Protein AF-B9W904-F1 (afdb_monomer)

InterPro domains:
  IPR001748 Pre-mRNA-splicing factor BUD31 [PF01125] (1-148)
  IPR001748 Pre-mRNA-splicing factor BUD31 [PR00322] (14-34)
  IPR001748 Pre-mRNA-splicing factor BUD31 [PR00322] (72-97)
  IPR001748 Pre-mRNA-splicing factor BUD31 [PR00322] (98-123)
  IPR001748 Pre-mRNA-splicing factor BUD31 [PR00322] (138-147)
  IPR001748 Pre-mRNA-splicing factor BUD31 [PTHR19411] (1-150)

Nearest PDB structures (foldseek):
  7b9v-assembly1_L  TM=8.826E-01  e=1.143E-12  Saccharomyces cerevisiae
  6j6n-assembly1_T  TM=9.130E-01  e=2.603E-11  Saccharomyces cerevisiae S288C
  8i0u-assembly1_N  TM=8.794E-01  e=3.208E-10  Homo sapiens
  3jb9-assembly1_e  TM=8.668E-01  e=6.267E-10  Schizosaccharomyces pombe 972h-
  8xi2-assembly1_N  TM=9.028E-01  e=1.596E-08  Chlamydomonas reinhardtii

Organism: Candida dubliniensis (strain CD36 / ATCC MYA-646 / CBS 7987 / NCPF 3949 / NRRL Y-17841) (NCBI:txid573826)

Structure (mmCIF, N/CA/C/O backbone):
data_AF-B9W904-F1
#
_entry.id   AF-B9W904-F1
#
loop_
_atom_site.group_PDB
_atom_site.id
_atom_site.type_symbol
_atom_site.label_atom_id
_atom_site.label_alt_id
_atom_site.label_comp_id
_atom_site.label_asym_id
_atom_site.label_entity_id
_atom_site.label_seq_id
_atom_site.pdbx_PDB_ins_code
_atom_site.Cartn_x
_atom_site.Cartn_y
_atom_site.Cartn_z
_atom_site.occupancy
_atom_site.B_iso_or_equiv
_atom_site.auth_seq_id
_atom_site.auth_comp_id
_atom_site.auth_asym_id
_atom_site.auth_atom_id
_atom_site.pdbx_PDB_model_num
ATOM 1 N N . MET A 1 1 ? -34.959 2.548 9.501 1.00 52.41 1 MET A N 1
ATOM 2 C CA . MET A 1 1 ? -33.569 2.254 9.923 1.00 52.41 1 MET A CA 1
ATOM 3 C C . MET A 1 1 ? -32.876 3.563 10.279 1.00 52.41 1 MET A C 1
ATOM 5 O O . MET A 1 1 ? -32.934 4.477 9.459 1.00 52.41 1 MET A O 1
ATOM 9 N N . PRO A 1 2 ? -32.257 3.702 11.462 1.00 54.09 2 PRO A N 1
ATOM 10 C CA . PRO A 1 2 ? -31.486 4.898 11.790 1.00 54.09 2 PRO A CA 1
ATOM 11 C C . PRO A 1 2 ? -30.320 5.030 10.805 1.00 54.09 2 PRO A C 1
ATOM 13 O O . PRO A 1 2 ? -29.618 4.052 10.541 1.00 54.09 2 PRO A O 1
ATOM 16 N N . LYS A 1 3 ? -30.110 6.222 10.236 1.00 55.53 3 LYS A N 1
ATOM 17 C CA . LYS A 1 3 ? -28.943 6.489 9.386 1.00 55.53 3 LYS A CA 1
ATOM 18 C C . LYS A 1 3 ? -27.692 6.356 10.255 1.00 55.53 3 LYS A C 1
ATOM 20 O O . LYS A 1 3 ? -27.443 7.215 11.099 1.00 55.53 3 LYS A O 1
ATOM 25 N N . ILE A 1 4 ? -26.925 5.283 10.058 1.00 62.84 4 ILE A N 1
ATOM 26 C CA . ILE A 1 4 ? -25.613 5.096 10.689 1.00 62.84 4 ILE A CA 1
ATOM 27 C C . ILE A 1 4 ? -24.793 6.362 10.408 1.00 62.84 4 ILE A C 1
ATOM 29 O O . ILE A 1 4 ? -24.611 6.738 9.245 1.00 62.84 4 ILE A O 1
ATOM 33 N N . LYS A 1 5 ? -24.360 7.063 11.464 1.00 66.88 5 LYS A N 1
ATOM 34 C CA . LYS A 1 5 ? -23.559 8.285 11.332 1.00 66.88 5 LYS A CA 1
ATOM 35 C C . LYS A 1 5 ? -22.247 7.909 10.645 1.00 66.88 5 LYS A C 1
ATOM 37 O O . LYS A 1 5 ? -21.440 7.182 11.209 1.00 66.88 5 LYS A O 1
ATOM 42 N N . LYS A 1 6 ? -22.053 8.370 9.407 1.00 73.56 6 LYS A N 1
ATOM 43 C CA . LYS A 1 6 ? -20.795 8.151 8.687 1.00 73.56 6 LYS A CA 1
ATOM 44 C C . LYS A 1 6 ? -19.672 8.928 9.388 1.00 73.56 6 LYS A C 1
ATOM 46 O O . LYS A 1 6 ? -19.916 10.073 9.788 1.00 73.56 6 LYS A O 1
ATOM 51 N N . PRO A 1 7 ? -18.463 8.355 9.514 1.00 79.06 7 PRO A N 1
ATOM 52 C CA . PRO A 1 7 ? -17.325 9.077 10.062 1.00 79.06 7 PRO A CA 1
ATOM 53 C C . PRO A 1 7 ? -17.043 10.330 9.222 1.00 79.06 7 PRO A C 1
ATOM 55 O O . PRO A 1 7 ? -17.175 10.321 7.997 1.00 79.06 7 PRO A O 1
ATOM 58 N N . LYS A 1 8 ? -16.683 11.431 9.887 1.00 85.62 8 LYS A N 1
ATOM 59 C CA . LYS A 1 8 ? -16.257 12.677 9.235 1.00 85.62 8 LYS A CA 1
ATOM 60 C C . LYS A 1 8 ? -14.736 12.755 9.271 1.00 85.62 8 LYS A C 1
ATOM 62 O O . LYS A 1 8 ? -14.150 12.519 10.322 1.00 85.62 8 LYS A O 1
ATOM 67 N N . LYS A 1 9 ? -14.115 13.175 8.165 1.00 85.88 9 LYS A N 1
ATOM 68 C CA . LYS A 1 9 ? -12.652 13.298 8.036 1.00 85.88 9 LYS A CA 1
ATOM 69 C C . LYS A 1 9 ? -12.003 14.128 9.153 1.00 85.88 9 LYS A C 1
ATOM 71 O O . LYS A 1 9 ? -10.997 13.707 9.705 1.00 85.88 9 LYS A O 1
ATOM 76 N N . ASN A 1 10 ? -12.614 15.266 9.491 1.00 86.81 10 ASN A N 1
ATOM 77 C CA . ASN A 1 10 ? -12.150 16.186 10.541 1.00 86.81 10 ASN A CA 1
ATOM 78 C C . ASN A 1 10 ? -12.811 15.912 11.906 1.00 86.81 10 ASN A C 1
ATOM 80 O O . ASN A 1 10 ? -12.757 16.751 12.799 1.00 86.81 10 ASN A O 1
ATOM 84 N N . GLY A 1 11 ? -13.528 14.793 12.042 1.00 85.94 11 GLY A N 1
ATOM 85 C CA . GLY A 1 11 ? -14.097 14.374 13.319 1.00 85.94 11 GLY A CA 1
ATOM 86 C C . GLY A 1 11 ? -13.018 13.839 14.264 1.00 85.94 11 GLY A C 1
ATOM 87 O O . GLY A 1 11 ? -11.915 13.528 13.807 1.00 85.94 11 GLY A O 1
ATOM 88 N N . PRO A 1 12 ? -13.333 13.704 15.563 1.00 88.06 12 PRO A N 1
ATOM 89 C CA . PRO A 1 12 ? -12.416 13.094 16.515 1.00 88.06 12 PRO A CA 1
ATOM 90 C C . PRO A 1 12 ? -12.056 11.664 16.078 1.00 88.06 12 PRO A C 1
ATOM 92 O O . PRO A 1 12 ? -12.892 10.986 15.464 1.00 88.06 12 PRO A O 1
ATOM 95 N N . PRO A 1 13 ? -10.831 11.200 16.376 1.00 89.31 13 PRO A N 1
ATOM 96 C CA . PRO A 1 13 ? -10.431 9.839 16.062 1.00 89.31 13 PRO A CA 1
ATOM 97 C C . PRO A 1 13 ? -11.319 8.837 16.824 1.00 89.31 13 PRO A C 1
ATOM 99 O O . PRO A 1 13 ? -11.529 9.012 18.028 1.00 89.31 13 PRO A O 1
ATOM 102 N N . PRO A 1 14 ? -11.836 7.789 16.156 1.00 92.38 14 PRO A N 1
ATOM 103 C CA . PRO A 1 14 ? -12.601 6.735 16.819 1.00 92.38 14 PRO A CA 1
ATOM 104 C C . PRO A 1 14 ? -11.775 5.932 17.835 1.00 92.38 14 PRO A C 1
ATOM 106 O O . PRO A 1 14 ? -10.540 5.974 17.852 1.00 92.38 14 PRO A O 1
ATOM 109 N N . GLU A 1 15 ? -12.470 5.145 18.658 1.00 91.38 15 GLU A N 1
ATOM 110 C CA . GLU A 1 15 ? -11.849 4.283 19.666 1.00 91.38 15 GLU A CA 1
ATOM 111 C C . GLU A 1 15 ? -10.793 3.342 19.056 1.00 91.38 15 GLU A C 1
ATOM 113 O O . GLU A 1 15 ? -10.974 2.761 17.983 1.00 91.38 15 GLU A O 1
ATOM 118 N N . GLY A 1 16 ? -9.667 3.185 19.757 1.00 91.12 16 GLY A N 1
ATOM 119 C CA . GLY A 1 16 ? -8.558 2.327 19.337 1.00 91.12 16 GLY A CA 1
ATOM 120 C C . GLY A 1 16 ? -7.506 3.011 18.458 1.00 91.12 16 GLY A C 1
ATOM 121 O O . GLY A 1 16 ? -6.479 2.389 18.177 1.00 91.12 16 GLY A O 1
ATOM 122 N N . TYR A 1 17 ? -7.695 4.283 18.075 1.00 94.00 17 TYR A N 1
ATOM 123 C CA . TYR A 1 17 ? -6.706 5.033 17.287 1.00 94.00 17 TYR A CA 1
ATOM 124 C C . TYR A 1 17 ? -5.336 5.125 17.977 1.00 94.00 17 TYR A C 1
ATOM 126 O O . TYR A 1 17 ? -4.310 4.968 17.317 1.00 94.00 17 TYR A O 1
ATOM 134 N N . SER A 1 18 ? -5.305 5.251 19.306 1.00 93.69 18 SER A N 1
ATOM 135 C CA . SER A 1 18 ? -4.069 5.318 20.103 1.00 93.69 18 SER A CA 1
ATOM 136 C C . SER A 1 18 ? -3.121 4.127 19.890 1.00 93.69 18 SER A C 1
ATOM 138 O O . SER A 1 18 ? -1.910 4.266 20.040 1.00 93.69 18 SER A O 1
ATOM 140 N N . LYS A 1 19 ? -3.639 2.955 19.493 1.00 92.12 19 LYS A N 1
ATOM 141 C CA . LYS A 1 19 ? -2.825 1.758 19.215 1.00 92.12 19 LYS A CA 1
ATOM 142 C C . LYS A 1 19 ? -2.106 1.826 17.864 1.00 92.12 19 LYS A C 1
ATOM 144 O O . LYS A 1 19 ? -1.036 1.242 17.709 1.00 92.12 19 LYS A O 1
ATOM 149 N N . VAL A 1 20 ? -2.694 2.507 16.879 1.00 94.38 20 VAL A N 1
ATOM 150 C CA . VAL A 1 20 ? -2.159 2.612 15.507 1.00 94.38 20 VAL A CA 1
ATOM 151 C C . VAL A 1 20 ? -1.413 3.921 15.261 1.00 94.38 20 VAL A C 1
ATOM 153 O O . VAL A 1 20 ? -0.518 3.978 14.414 1.00 94.38 20 VAL A O 1
ATOM 156 N N . GLU A 1 21 ? -1.751 4.958 16.024 1.00 94.38 21 GLU A N 1
ATOM 157 C CA . GLU A 1 21 ? -1.225 6.311 15.896 1.00 94.38 21 GLU A CA 1
ATOM 158 C C . GLU A 1 21 ? 0.309 6.386 15.907 1.00 94.38 21 GLU A C 1
ATOM 160 O O . GLU A 1 21 ? 0.849 6.983 14.976 1.00 94.38 21 GLU A O 1
ATOM 165 N N . PRO A 1 22 ? 1.058 5.753 16.836 1.00 96.56 22 PRO A N 1
ATOM 166 C CA . PRO A 1 22 ? 2.517 5.895 16.863 1.00 96.56 22 PRO A CA 1
ATOM 167 C C . PRO A 1 22 ? 3.181 5.414 15.567 1.00 96.56 22 PRO A C 1
ATOM 169 O O . PRO A 1 22 ? 4.110 6.036 15.043 1.00 96.56 22 PRO A O 1
ATOM 172 N N . THR A 1 23 ? 2.664 4.317 15.007 1.00 95.81 23 THR A N 1
ATOM 173 C CA . THR A 1 23 ? 3.170 3.732 13.762 1.00 95.81 23 THR A CA 1
ATOM 174 C C . THR A 1 23 ? 2.815 4.605 12.561 1.00 95.81 23 THR A C 1
ATOM 176 O O . THR A 1 23 ? 3.679 4.888 11.727 1.00 95.81 23 THR A O 1
ATOM 179 N N . LEU A 1 24 ? 1.565 5.073 12.482 1.00 95.44 24 LEU A N 1
ATOM 180 C CA . LEU A 1 24 ? 1.115 5.956 11.405 1.00 95.44 24 LEU A CA 1
ATOM 181 C C . LEU A 1 24 ? 1.855 7.291 11.430 1.00 95.44 24 LEU A C 1
ATOM 183 O O . LEU A 1 24 ? 2.356 7.720 10.396 1.00 95.44 24 LEU A O 1
ATOM 187 N N . THR A 1 25 ? 2.003 7.910 12.599 1.00 96.06 25 THR A N 1
ATOM 188 C CA . THR A 1 25 ? 2.744 9.164 12.776 1.00 96.06 25 THR A CA 1
ATOM 189 C C . THR A 1 25 ? 4.194 9.013 12.333 1.00 96.06 25 THR A C 1
ATOM 191 O O . THR A 1 25 ? 4.686 9.840 11.569 1.00 96.06 25 THR A O 1
ATOM 194 N N . LYS A 1 26 ? 4.867 7.909 12.688 1.00 96.81 26 LYS A N 1
ATOM 195 C CA . LYS A 1 26 ? 6.232 7.627 12.214 1.00 96.81 26 LYS A CA 1
ATOM 196 C C . LYS A 1 26 ? 6.322 7.587 10.686 1.00 96.81 26 LYS A C 1
ATOM 198 O O . LYS A 1 26 ? 7.250 8.163 10.116 1.00 96.81 26 LYS A O 1
ATOM 203 N N . TYR A 1 27 ? 5.395 6.909 10.008 1.00 96.50 27 TYR A N 1
ATOM 204 C CA . TYR A 1 27 ? 5.409 6.845 8.545 1.00 96.50 27 TYR A CA 1
ATOM 205 C C . TYR A 1 27 ? 4.993 8.161 7.884 1.00 96.50 27 TYR A C 1
ATOM 207 O O . TYR A 1 27 ? 5.612 8.551 6.897 1.00 96.50 27 TYR A O 1
ATOM 215 N N . ARG A 1 28 ? 4.011 8.873 8.446 1.00 95.44 28 ARG A N 1
ATOM 216 C CA . ARG A 1 28 ? 3.562 10.193 7.980 1.00 95.44 28 ARG A CA 1
ATOM 217 C C . ARG A 1 28 ? 4.669 11.233 8.073 1.00 95.44 28 ARG A C 1
ATOM 219 O O . ARG A 1 28 ? 4.892 11.957 7.108 1.00 95.44 28 ARG A O 1
ATOM 226 N N . SER A 1 29 ? 5.410 11.262 9.180 1.00 96.12 29 SER A N 1
ATOM 227 C CA . SER A 1 29 ? 6.566 12.149 9.333 1.00 96.12 29 SER A CA 1
ATOM 228 C C . SER A 1 29 ? 7.623 11.861 8.270 1.00 96.12 29 SER A C 1
ATOM 230 O O . SER A 1 29 ? 8.077 12.782 7.600 1.00 96.12 29 SER A O 1
ATOM 232 N N . LYS A 1 30 ? 7.941 10.581 8.025 1.00 95.94 30 LYS A N 1
ATOM 233 C CA . LYS A 1 30 ? 8.862 10.189 6.944 1.00 95.94 30 LYS A CA 1
ATOM 234 C C . LYS A 1 30 ? 8.350 10.584 5.559 1.00 95.94 30 LYS A C 1
ATOM 236 O O . LYS A 1 30 ? 9.141 11.026 4.734 1.00 95.94 30 LYS A O 1
ATOM 241 N N . LEU A 1 31 ? 7.049 10.428 5.306 1.00 94.75 31 LEU A N 1
ATOM 242 C CA . LEU A 1 31 ? 6.426 10.791 4.032 1.00 94.75 31 LEU A CA 1
ATOM 243 C C . LEU A 1 31 ? 6.524 12.296 3.794 1.00 94.75 31 LEU A C 1
ATOM 245 O O . LEU A 1 31 ? 6.970 12.710 2.728 1.00 94.75 31 LEU A O 1
ATOM 249 N N . LYS A 1 32 ? 6.191 13.100 4.808 1.00 94.81 32 LYS A N 1
ATOM 250 C CA . LYS A 1 32 ? 6.316 14.557 4.755 1.00 94.81 32 LYS A CA 1
ATOM 251 C C . LYS A 1 32 ? 7.764 14.978 4.507 1.00 94.81 32 LYS A C 1
ATOM 253 O O . LYS A 1 32 ? 8.014 15.768 3.606 1.00 94.81 32 LYS A O 1
ATOM 258 N N . SER A 1 33 ? 8.726 14.402 5.231 1.00 94.31 33 SER A N 1
ATOM 259 C CA . SER A 1 33 ? 10.151 14.679 5.006 1.00 94.31 33 SER A CA 1
ATOM 260 C C . SER A 1 33 ? 10.596 14.331 3.585 1.00 94.31 33 SER A C 1
ATOM 262 O O . SER A 1 33 ? 11.283 15.134 2.967 1.00 94.31 33 SER A O 1
ATOM 264 N N . ALA A 1 34 ? 10.173 13.185 3.041 1.00 93.06 34 ALA A N 1
ATOM 265 C CA . ALA A 1 34 ? 10.516 12.778 1.677 1.00 93.06 34 ALA A CA 1
ATOM 266 C C . ALA A 1 34 ? 9.889 13.682 0.598 1.00 93.06 34 ALA A C 1
ATOM 268 O O . ALA A 1 34 ? 10.459 13.831 -0.479 1.00 93.06 34 ALA A O 1
ATOM 269 N N . GLN A 1 35 ? 8.723 14.276 0.874 1.00 91.38 35 GLN A N 1
ATOM 270 C CA . GLN A 1 35 ? 8.053 15.215 -0.030 1.00 91.38 35 GLN A CA 1
ATOM 271 C C . GLN A 1 35 ? 8.671 16.616 0.014 1.00 91.38 35 GLN A C 1
ATOM 273 O O . GLN A 1 35 ? 8.792 17.255 -1.026 1.00 91.38 35 GLN A O 1
ATOM 278 N N . THR A 1 36 ? 9.033 17.105 1.203 1.00 93.00 36 THR A N 1
ATOM 279 C CA . THR A 1 36 ? 9.549 18.470 1.387 1.00 93.00 36 THR A CA 1
ATOM 280 C C . THR A 1 36 ? 11.045 18.571 1.106 1.00 93.00 36 THR A C 1
ATOM 282 O O . THR A 1 36 ? 11.480 19.553 0.518 1.00 93.00 36 THR A O 1
ATOM 285 N N . ASN A 1 37 ? 11.819 17.554 1.491 1.00 90.06 37 ASN A N 1
ATOM 286 C CA . ASN A 1 37 ? 13.277 17.553 1.401 1.00 90.06 37 ASN A CA 1
ATOM 287 C C . ASN A 1 37 ? 13.751 16.349 0.570 1.00 90.06 37 ASN A C 1
ATOM 289 O O . ASN A 1 37 ? 14.280 15.384 1.136 1.00 90.06 37 ASN A O 1
ATOM 293 N N . PRO A 1 38 ? 13.529 16.351 -0.759 1.00 85.62 38 PRO A N 1
ATOM 294 C CA . PRO A 1 38 ? 14.102 15.328 -1.618 1.00 85.62 38 PRO A CA 1
ATOM 295 C C . PRO A 1 38 ? 15.631 15.411 -1.555 1.00 85.62 38 PRO A C 1
ATOM 297 O O . PRO A 1 38 ? 16.212 16.492 -1.618 1.00 85.62 38 PRO A O 1
ATOM 300 N N . ASP A 1 39 ? 16.272 14.255 -1.417 1.00 85.44 39 ASP A N 1
ATOM 301 C CA . ASP A 1 39 ? 17.726 14.143 -1.355 1.00 85.44 39 ASP A CA 1
ATOM 302 C C . ASP A 1 39 ? 18.344 14.628 -2.682 1.00 85.44 39 ASP A C 1
ATOM 304 O O . ASP A 1 39 ? 18.052 14.027 -3.723 1.00 85.44 39 ASP A O 1
ATOM 308 N N . PRO A 1 40 ? 19.178 15.688 -2.678 1.00 84.06 40 PRO A N 1
ATOM 309 C CA . PRO A 1 40 ? 19.752 16.244 -3.900 1.00 84.06 40 PRO A CA 1
ATOM 310 C C . PRO A 1 40 ? 20.758 15.296 -4.564 1.00 84.06 40 PRO A C 1
ATOM 312 O O . PRO A 1 40 ? 21.057 15.456 -5.743 1.00 84.06 40 PRO A O 1
ATOM 315 N N . THR A 1 41 ? 21.267 14.297 -3.833 1.00 87.44 41 THR A N 1
ATOM 316 C CA . THR A 1 41 ? 22.190 13.289 -4.375 1.00 87.44 41 THR A CA 1
ATOM 317 C C . THR A 1 41 ? 21.468 12.187 -5.148 1.00 87.44 41 THR A C 1
ATOM 319 O O . THR A 1 41 ? 22.087 11.457 -5.922 1.00 87.44 41 THR A O 1
ATOM 322 N N . LYS A 1 42 ? 20.149 12.051 -4.959 1.00 85.38 42 LYS A N 1
ATOM 323 C CA . LYS A 1 42 ? 19.344 11.015 -5.604 1.00 85.38 42 LYS A CA 1
ATOM 324 C C . LYS A 1 42 ? 18.684 11.541 -6.861 1.00 85.38 42 LYS A C 1
ATOM 326 O O . LYS A 1 42 ? 18.235 12.682 -6.938 1.00 85.38 42 LYS A O 1
ATOM 331 N N . SER A 1 43 ? 18.530 10.648 -7.836 1.00 88.56 43 SER A N 1
ATOM 332 C CA . SER A 1 43 ? 17.708 10.951 -9.002 1.00 88.56 43 SER A CA 1
ATOM 333 C C . SER A 1 43 ? 16.277 11.295 -8.565 1.00 88.56 43 SER A C 1
ATOM 335 O O . SER A 1 43 ? 15.747 10.737 -7.596 1.00 88.56 43 SER A O 1
ATOM 337 N N . LYS A 1 44 ? 15.612 12.171 -9.327 1.00 87.00 44 LYS A N 1
ATOM 338 C CA . LYS A 1 44 ? 14.194 12.514 -9.119 1.00 87.00 44 LYS A CA 1
ATOM 339 C C . LYS A 1 44 ? 13.322 11.263 -8.975 1.00 87.00 44 LYS A C 1
ATOM 341 O O . LYS A 1 44 ? 12.426 11.211 -8.138 1.00 87.00 44 LYS A O 1
ATOM 346 N N . GLN A 1 45 ? 13.610 10.243 -9.776 1.00 88.38 45 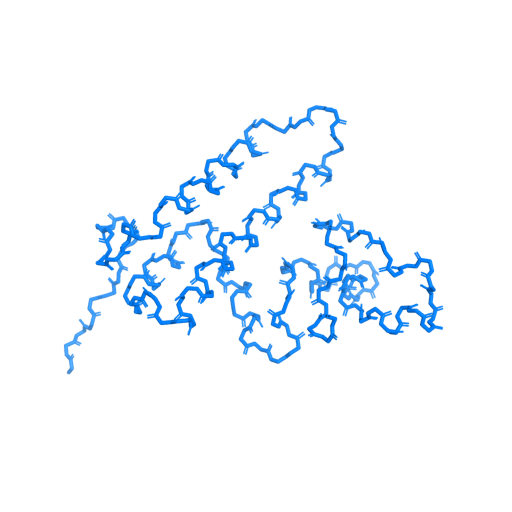GLN A N 1
ATOM 347 C CA . GLN A 1 45 ? 12.887 8.982 -9.786 1.00 88.38 45 GLN A CA 1
ATOM 348 C C . GLN A 1 45 ? 13.118 8.165 -8.508 1.00 88.38 45 GLN A C 1
ATOM 350 O O . GLN A 1 45 ? 12.156 7.715 -7.890 1.00 88.38 45 GLN A O 1
ATOM 355 N N . SER A 1 46 ? 14.365 8.037 -8.057 1.00 87.94 46 SER A N 1
ATOM 356 C CA . SER A 1 46 ? 14.697 7.347 -6.804 1.00 87.94 46 SER A CA 1
ATOM 357 C C . SER A 1 46 ? 14.073 8.039 -5.585 1.00 87.94 46 SER A C 1
ATOM 359 O O . SER A 1 46 ? 13.632 7.367 -4.652 1.00 87.94 46 SER A O 1
ATOM 361 N N . SER A 1 47 ? 13.957 9.369 -5.604 1.00 90.50 47 SER A N 1
ATOM 362 C CA . SER A 1 47 ? 13.230 10.123 -4.574 1.00 90.50 47 SER A CA 1
ATOM 363 C C . SER A 1 47 ? 11.727 9.804 -4.574 1.00 90.50 47 SER A C 1
ATOM 365 O O . SER A 1 47 ? 11.138 9.602 -3.511 1.00 90.50 47 SER A O 1
ATOM 367 N N . LEU A 1 48 ? 11.106 9.645 -5.751 1.00 91.75 48 LEU A N 1
ATOM 368 C CA . LEU A 1 48 ? 9.709 9.199 -5.862 1.00 91.75 48 LEU A CA 1
ATOM 369 C C . LEU A 1 48 ? 9.505 7.763 -5.357 1.00 91.75 48 LEU A C 1
ATOM 371 O O . LEU A 1 48 ? 8.459 7.467 -4.778 1.00 91.75 48 LEU A O 1
ATOM 375 N N . TRP A 1 49 ? 10.482 6.866 -5.520 1.00 94.75 49 TRP A N 1
ATOM 376 C CA . TRP A 1 49 ? 10.381 5.493 -5.006 1.00 94.75 49 TRP A CA 1
ATOM 377 C C . TRP A 1 49 ? 10.183 5.456 -3.493 1.00 94.75 49 TRP A C 1
ATOM 379 O O . TRP A 1 49 ? 9.356 4.689 -3.004 1.00 94.75 49 TRP A O 1
ATOM 389 N N . ILE A 1 50 ? 10.868 6.332 -2.753 1.00 94.25 50 ILE A N 1
ATOM 390 C CA . ILE A 1 50 ? 10.707 6.448 -1.296 1.00 94.25 50 ILE A CA 1
ATOM 391 C C . ILE A 1 50 ? 9.256 6.810 -0.947 1.00 94.25 50 ILE A C 1
ATOM 393 O O . ILE A 1 50 ? 8.667 6.216 -0.041 1.00 94.25 50 ILE A O 1
ATOM 397 N N . ILE A 1 51 ? 8.654 7.733 -1.701 1.00 94.50 51 ILE A N 1
ATOM 398 C CA . ILE A 1 51 ? 7.257 8.150 -1.524 1.00 94.50 51 ILE A CA 1
ATOM 399 C C . ILE A 1 51 ? 6.305 6.978 -1.797 1.00 94.50 51 ILE A C 1
ATOM 401 O O . ILE A 1 51 ? 5.435 6.702 -0.969 1.00 94.50 51 ILE A O 1
ATOM 405 N N . TYR A 1 52 ? 6.490 6.239 -2.898 1.00 95.38 52 TYR A N 1
ATOM 406 C CA . TYR A 1 52 ? 5.674 5.053 -3.193 1.00 95.38 52 TYR A CA 1
ATOM 407 C C . TYR A 1 52 ? 5.797 3.979 -2.112 1.00 95.38 52 TYR A C 1
ATOM 409 O O . TYR A 1 52 ? 4.788 3.424 -1.680 1.00 95.38 52 TYR A O 1
ATOM 417 N N . GLN A 1 53 ? 7.014 3.703 -1.639 1.00 95.12 53 GLN A N 1
ATOM 418 C CA . GLN A 1 53 ? 7.245 2.725 -0.578 1.00 95.12 53 GLN A CA 1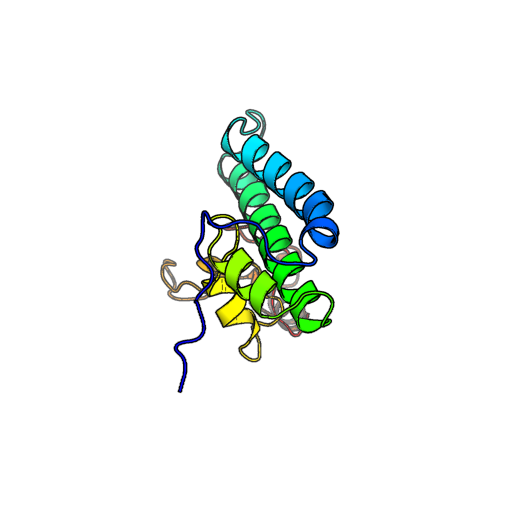
ATOM 419 C C . GLN A 1 53 ? 6.560 3.128 0.732 1.00 95.12 53 GLN A C 1
ATOM 421 O O . GLN A 1 53 ? 6.000 2.275 1.420 1.00 95.12 53 GLN A O 1
ATOM 426 N N . LEU A 1 54 ? 6.585 4.414 1.091 1.00 96.31 54 LEU A N 1
ATOM 427 C CA . LEU A 1 54 ? 5.900 4.917 2.282 1.00 96.31 54 LEU A CA 1
ATOM 428 C C . LEU A 1 54 ? 4.379 4.868 2.121 1.00 96.31 54 LEU A C 1
ATOM 430 O O . LEU A 1 54 ? 3.704 4.398 3.034 1.00 96.31 54 LEU A O 1
ATOM 434 N N . ASN A 1 55 ? 3.844 5.261 0.962 1.00 96.25 55 ASN A N 1
ATOM 435 C CA . ASN A 1 55 ? 2.413 5.152 0.677 1.00 96.25 55 ASN A CA 1
ATOM 436 C C . ASN A 1 55 ? 1.929 3.694 0.747 1.00 96.25 55 ASN A C 1
ATOM 438 O O . ASN A 1 55 ? 0.904 3.424 1.379 1.00 96.25 55 ASN A O 1
ATOM 442 N N . TYR A 1 56 ? 2.700 2.752 0.188 1.00 96.62 56 TYR A N 1
ATOM 443 C CA . TYR A 1 56 ? 2.442 1.318 0.325 1.00 96.62 56 TYR A CA 1
ATOM 444 C C . TYR A 1 56 ? 2.437 0.901 1.798 1.00 96.62 56 TYR A C 1
ATOM 446 O O . TYR A 1 56 ? 1.468 0.305 2.251 1.00 96.62 56 TYR A O 1
ATOM 454 N N . LYS A 1 57 ? 3.474 1.248 2.575 1.00 96.75 57 LYS A N 1
ATOM 455 C CA . LYS A 1 57 ? 3.591 0.860 3.995 1.00 96.75 57 LYS A CA 1
ATOM 456 C C . LYS A 1 57 ? 2.452 1.404 4.856 1.00 96.75 57 LYS A C 1
ATOM 458 O O . LYS A 1 57 ? 1.905 0.652 5.656 1.00 96.75 57 LYS A O 1
ATOM 463 N N . ILE A 1 58 ? 2.082 2.674 4.682 1.00 97.12 58 ILE A N 1
ATOM 464 C CA . ILE A 1 58 ? 0.967 3.310 5.402 1.00 97.12 58 ILE A CA 1
ATOM 465 C C . ILE A 1 58 ? -0.339 2.585 5.076 1.00 97.12 58 ILE A C 1
ATOM 467 O O . ILE A 1 58 ? -1.021 2.090 5.972 1.00 97.12 58 ILE A O 1
ATOM 471 N N . THR A 1 59 ? -0.647 2.463 3.784 1.00 97.62 59 THR A N 1
ATOM 472 C CA . THR A 1 59 ? -1.883 1.835 3.303 1.00 97.62 59 THR A CA 1
ATOM 473 C C . THR A 1 59 ? -1.961 0.371 3.738 1.00 97.62 59 THR A C 1
ATOM 475 O O . THR A 1 59 ? -3.006 -0.096 4.195 1.00 97.62 59 THR A O 1
ATOM 478 N N . ARG A 1 60 ? -0.841 -0.356 3.649 1.00 97.38 60 ARG A N 1
ATOM 479 C CA . ARG A 1 60 ? -0.760 -1.776 3.990 1.00 97.38 60 ARG A CA 1
ATOM 480 C C . ARG A 1 60 ? -0.924 -2.016 5.478 1.00 97.38 60 ARG A C 1
ATOM 482 O O . ARG A 1 60 ? -1.686 -2.894 5.856 1.00 97.38 60 ARG A O 1
ATOM 489 N N . TYR A 1 61 ? -0.286 -1.196 6.309 1.00 97.50 61 TYR A N 1
ATOM 490 C CA . TYR A 1 61 ? -0.441 -1.272 7.757 1.00 97.50 61 TYR A CA 1
ATOM 491 C C . TYR A 1 61 ? -1.907 -1.123 8.178 1.00 97.50 61 TYR A C 1
ATOM 493 O O . TYR A 1 61 ? -2.398 -1.923 8.972 1.00 97.50 61 TYR A O 1
ATOM 501 N N . VAL A 1 62 ? -2.631 -0.154 7.611 1.00 97.00 62 VAL A N 1
ATOM 502 C CA . VAL A 1 62 ? -4.060 0.051 7.904 1.00 97.00 62 VAL A CA 1
ATOM 503 C C . VAL A 1 62 ? -4.902 -1.138 7.442 1.00 97.00 62 VAL A C 1
ATOM 505 O O . VAL A 1 62 ? -5.731 -1.632 8.205 1.00 97.00 62 VAL A O 1
ATOM 508 N N . TYR A 1 63 ? -4.669 -1.626 6.221 1.00 97.12 63 TYR A N 1
ATOM 509 C CA . TYR A 1 63 ? -5.389 -2.777 5.677 1.00 97.12 63 TYR A CA 1
ATOM 510 C C . TYR A 1 63 ? -5.152 -4.055 6.490 1.00 97.12 63 TYR A C 1
ATOM 512 O O . TYR A 1 63 ? -6.113 -4.676 6.936 1.00 97.12 63 TYR A O 1
ATOM 520 N N . ASP A 1 64 ? -3.894 -4.414 6.748 1.00 96.69 64 ASP A N 1
ATOM 521 C CA . ASP A 1 64 ? -3.538 -5.640 7.467 1.00 96.69 64 ASP A CA 1
ATOM 522 C C . ASP A 1 64 ? -4.033 -5.598 8.919 1.00 96.69 64 ASP A C 1
ATOM 524 O O . ASP A 1 64 ? -4.524 -6.597 9.439 1.00 96.69 64 ASP A O 1
ATOM 528 N N . THR A 1 65 ? -3.980 -4.430 9.569 1.00 96.69 65 THR A N 1
ATOM 529 C CA . THR A 1 65 ? -4.497 -4.255 10.936 1.00 96.69 65 THR A CA 1
ATOM 530 C C . THR A 1 65 ? -6.016 -4.453 10.994 1.00 96.69 65 THR A C 1
ATOM 532 O O . THR A 1 65 ? -6.523 -5.052 11.947 1.00 96.69 65 THR A O 1
ATOM 535 N N . TYR A 1 66 ? -6.747 -4.001 9.970 1.00 96.56 66 TYR A N 1
ATOM 536 C CA . TYR A 1 66 ? -8.186 -4.238 9.846 1.00 96.56 66 TYR A CA 1
ATOM 537 C C . TYR A 1 66 ? -8.512 -5.706 9.546 1.00 96.56 66 TYR A C 1
ATOM 539 O O . TYR A 1 66 ? -9.354 -6.293 10.225 1.00 96.56 66 TYR A O 1
ATOM 547 N N . VAL A 1 67 ? -7.814 -6.329 8.589 1.00 95.62 67 VAL A N 1
ATOM 548 C CA . VAL A 1 67 ? -7.995 -7.752 8.241 1.00 95.62 67 VAL A CA 1
ATOM 549 C C . VAL A 1 67 ? -7.694 -8.658 9.440 1.00 95.62 67 VAL A C 1
ATOM 551 O O . VAL A 1 67 ? -8.435 -9.603 9.701 1.00 95.62 67 VAL A O 1
ATOM 554 N N . ALA A 1 68 ? -6.676 -8.320 10.236 1.00 96.12 68 ALA A N 1
ATOM 555 C CA . ALA A 1 68 ? -6.340 -9.002 11.485 1.00 96.12 68 ALA A CA 1
ATOM 556 C C . ALA A 1 68 ? -7.307 -8.697 12.650 1.00 96.12 68 ALA A C 1
ATOM 558 O O . ALA A 1 68 ? -7.050 -9.122 13.775 1.00 96.12 68 ALA A O 1
ATOM 559 N N . LYS A 1 69 ? -8.395 -7.946 12.412 1.00 95.25 69 LYS A N 1
ATOM 560 C CA . LYS A 1 69 ? -9.413 -7.552 13.404 1.00 95.25 69 LYS A CA 1
ATOM 561 C C . LYS A 1 69 ? -8.851 -6.806 14.624 1.00 95.25 69 LYS A C 1
ATOM 563 O O . LYS A 1 69 ? -9.422 -6.866 15.709 1.00 95.25 69 LYS A O 1
ATOM 568 N N . ARG A 1 70 ? -7.736 -6.082 14.462 1.00 95.12 70 ARG A N 1
ATOM 569 C CA . ARG A 1 70 ? -7.107 -5.298 15.546 1.00 95.12 70 ARG A CA 1
ATOM 570 C C . ARG A 1 70 ? -7.702 -3.897 15.708 1.00 95.12 70 ARG A C 1
ATOM 572 O O . ARG A 1 70 ? -7.480 -3.265 16.738 1.00 95.12 70 ARG A O 1
ATOM 579 N N . ILE A 1 71 ? -8.434 -3.416 14.703 1.00 96.00 71 ILE A N 1
ATOM 580 C CA . ILE A 1 71 ? -9.176 -2.149 14.726 1.00 96.00 71 ILE A CA 1
ATOM 581 C C . ILE A 1 71 ? -10.633 -2.370 14.322 1.00 96.00 71 ILE A C 1
ATOM 583 O O . ILE A 1 71 ? -10.945 -3.301 13.578 1.00 96.00 71 ILE A O 1
ATOM 587 N N . SER A 1 72 ? -11.522 -1.502 14.807 1.00 95.31 72 SER A N 1
ATOM 588 C CA . SER A 1 72 ? 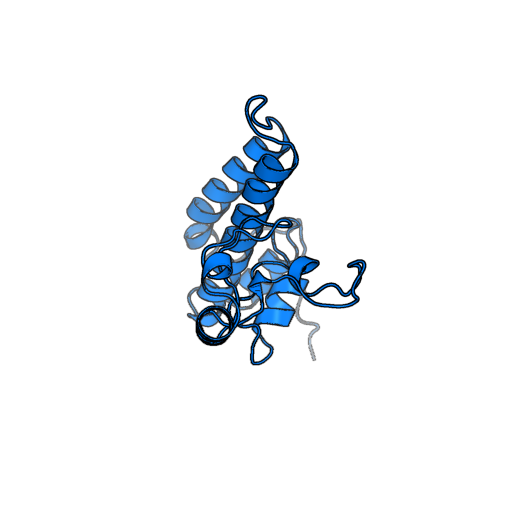-12.943 -1.536 14.460 1.00 95.31 72 SER A CA 1
ATOM 589 C C . SER A 1 72 ? -13.180 -1.092 13.012 1.00 95.31 72 SER A C 1
ATOM 591 O O . SER A 1 72 ? -12.368 -0.383 12.410 1.00 95.31 72 SER A O 1
ATOM 593 N N . LYS A 1 73 ? -14.331 -1.479 12.447 1.00 93.75 73 LYS A N 1
ATOM 594 C CA . LYS A 1 73 ? -14.755 -1.000 11.122 1.00 93.75 73 LYS A CA 1
ATOM 595 C C . LYS A 1 73 ? -14.917 0.522 11.096 1.00 93.75 73 LYS A C 1
ATOM 597 O O . LYS A 1 73 ? -14.571 1.142 10.101 1.00 93.75 73 LYS A O 1
ATOM 602 N N . GLU A 1 74 ? -15.398 1.117 12.184 1.00 93.31 74 GLU A N 1
ATOM 603 C CA . GLU A 1 74 ? -15.551 2.569 12.299 1.00 93.31 74 GLU A CA 1
ATOM 604 C C . GLU A 1 74 ? -14.203 3.294 12.211 1.00 93.31 74 GLU A C 1
ATOM 606 O O . GLU A 1 74 ? -14.065 4.241 11.435 1.00 93.31 74 GLU A O 1
ATOM 611 N N . LEU A 1 75 ? -13.190 2.809 12.939 1.00 94.31 75 LEU A N 1
ATOM 612 C CA . LEU A 1 75 ? -11.841 3.365 12.873 1.00 94.31 75 LEU A CA 1
ATOM 613 C C . LEU A 1 75 ? -11.220 3.172 11.487 1.00 94.31 75 LEU A C 1
ATOM 615 O O . LEU A 1 75 ? -10.611 4.095 10.951 1.00 94.31 75 LEU A O 1
ATOM 619 N N . TYR A 1 76 ? -11.395 1.994 10.887 1.00 95.50 76 TYR A N 1
ATOM 620 C CA . TYR A 1 76 ? -10.922 1.727 9.533 1.00 95.50 76 TYR A CA 1
ATOM 621 C C . TYR A 1 76 ? -11.561 2.673 8.509 1.00 95.50 76 TYR A C 1
ATOM 623 O O . TYR A 1 76 ? -10.840 3.337 7.770 1.00 95.50 76 TYR A O 1
ATOM 631 N N . ASP A 1 77 ? -12.889 2.810 8.515 1.00 94.44 77 ASP A N 1
ATOM 632 C CA . ASP A 1 77 ? -13.613 3.705 7.609 1.00 94.44 77 ASP A CA 1
ATOM 633 C C . ASP A 1 77 ? -13.188 5.171 7.808 1.00 94.44 77 ASP A C 1
ATOM 635 O O . ASP A 1 77 ? -13.037 5.897 6.829 1.00 94.44 77 ASP A O 1
ATOM 639 N N . TRP A 1 78 ? -12.942 5.608 9.050 1.00 94.94 78 TRP A N 1
ATOM 640 C CA . TRP A 1 78 ? -12.414 6.947 9.338 1.00 94.94 78 TRP A CA 1
ATOM 641 C C . TRP A 1 78 ? -10.987 7.145 8.806 1.00 94.94 78 TRP A C 1
ATOM 643 O O . TRP A 1 78 ? -10.675 8.206 8.258 1.00 94.94 78 TRP A O 1
ATOM 653 N N . LEU A 1 79 ? -10.127 6.127 8.923 1.00 95.19 79 LEU A N 1
ATOM 654 C CA . LEU A 1 79 ? -8.771 6.147 8.372 1.00 95.19 79 LEU A CA 1
ATOM 655 C C . LEU A 1 79 ? -8.798 6.242 6.839 1.00 95.19 79 LEU A C 1
ATOM 657 O O . LEU A 1 79 ? -8.059 7.044 6.284 1.00 95.19 79 LEU A O 1
ATOM 661 N N . LEU A 1 80 ? -9.692 5.529 6.146 1.00 95.19 80 LEU A N 1
ATOM 662 C CA . LEU A 1 80 ? -9.818 5.607 4.678 1.00 95.19 80 LEU A CA 1
ATOM 663 C C . LEU A 1 80 ? -10.211 7.003 4.148 1.00 95.19 80 LEU A C 1
ATOM 665 O O . LEU A 1 80 ? -10.073 7.271 2.954 1.00 95.19 80 LEU A O 1
ATOM 669 N N . LEU A 1 81 ? -10.707 7.899 5.009 1.00 93.94 81 LEU A N 1
ATOM 670 C CA . LEU A 1 81 ? -10.993 9.296 4.653 1.00 93.94 81 LEU A CA 1
ATOM 671 C C . LEU A 1 81 ? -9.748 10.196 4.699 1.00 93.94 81 LEU A C 1
ATOM 673 O O . LEU A 1 81 ? -9.797 11.345 4.243 1.00 93.94 81 LEU A O 1
ATOM 677 N N . GLN A 1 82 ? -8.649 9.714 5.277 1.00 92.31 82 GLN 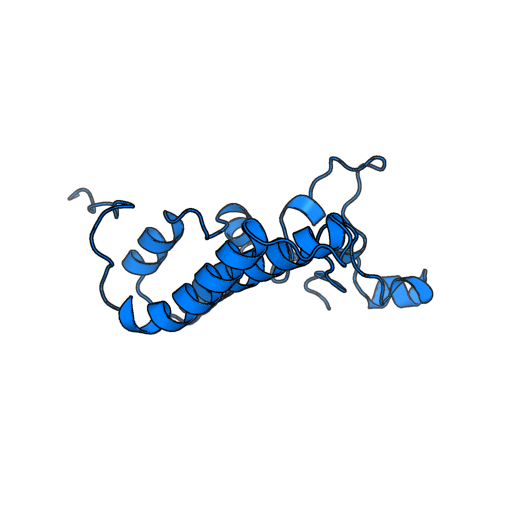A N 1
ATOM 678 C CA . GLN A 1 82 ? -7.397 10.454 5.375 1.00 92.31 82 GLN A CA 1
ATOM 679 C C . GLN A 1 82 ? -6.629 10.376 4.048 1.00 92.31 82 GLN A C 1
ATOM 681 O O . GLN A 1 82 ? -6.615 9.352 3.370 1.00 92.31 82 GLN A O 1
ATOM 686 N N . ASN A 1 83 ? -5.983 11.478 3.658 1.00 88.38 83 ASN A N 1
ATOM 687 C CA . ASN A 1 83 ? -5.357 11.613 2.332 1.00 88.38 83 ASN A CA 1
ATOM 688 C C . ASN A 1 83 ? -4.085 10.768 2.148 1.00 88.38 83 ASN A C 1
ATOM 690 O O . ASN A 1 83 ? -3.556 10.685 1.044 1.00 88.38 83 ASN A O 1
ATOM 694 N N . ASP A 1 84 ? -3.542 10.203 3.221 1.00 90.12 84 ASP A N 1
ATOM 695 C CA . ASP A 1 84 ? -2.305 9.426 3.205 1.00 90.12 84 ASP A CA 1
ATOM 696 C C . ASP A 1 84 ? -2.524 7.936 2.898 1.00 90.12 84 ASP A C 1
ATOM 698 O O . ASP A 1 84 ? -1.552 7.211 2.666 1.00 90.12 84 ASP A O 1
ATOM 702 N N . ILE A 1 85 ? -3.782 7.485 2.865 1.00 95.50 85 ILE A N 1
ATOM 703 C CA . ILE A 1 85 ? -4.164 6.095 2.615 1.00 95.50 85 ILE A CA 1
ATOM 704 C C . ILE A 1 85 ? -4.722 5.953 1.200 1.00 95.50 85 ILE A C 1
ATOM 706 O O . ILE A 1 85 ? -5.586 6.708 0.760 1.00 95.50 85 ILE A O 1
ATOM 710 N N . ASN A 1 86 ? -4.216 4.961 0.468 1.00 95.56 86 ASN A N 1
ATOM 711 C CA . ASN A 1 86 ? -4.592 4.730 -0.920 1.00 95.56 86 ASN A CA 1
ATOM 712 C C . ASN A 1 86 ? -5.762 3.736 -1.032 1.00 95.56 86 ASN A C 1
ATOM 714 O O . ASN A 1 86 ? -5.574 2.516 -1.015 1.00 95.56 86 ASN A O 1
ATOM 718 N N . ASN A 1 87 ? -6.975 4.273 -1.174 1.00 96.25 87 ASN A N 1
ATOM 719 C CA . ASN A 1 87 ? -8.207 3.485 -1.281 1.00 96.25 87 ASN A CA 1
ATOM 720 C C . ASN A 1 87 ? -8.239 2.587 -2.526 1.00 96.25 87 ASN A C 1
ATOM 722 O O . ASN A 1 87 ? -8.699 1.445 -2.449 1.00 96.25 87 ASN A O 1
ATOM 726 N N . ASP A 1 88 ? -7.700 3.060 -3.650 1.00 95.88 88 ASP A N 1
ATOM 727 C CA . ASP A 1 88 ? -7.652 2.282 -4.889 1.00 95.88 88 ASP A CA 1
ATOM 728 C C . ASP A 1 88 ? -6.740 1.067 -4.737 1.00 95.88 88 ASP A C 1
ATOM 730 O O . ASP A 1 88 ? -7.079 -0.034 -5.175 1.00 95.88 88 ASP A O 1
ATOM 734 N N . LEU A 1 89 ? -5.597 1.239 -4.070 1.00 96.44 89 LEU A N 1
ATOM 735 C CA . LEU A 1 89 ? -4.654 0.152 -3.822 1.00 96.44 89 LEU A CA 1
ATOM 736 C C . LEU A 1 89 ? -5.278 -0.936 -2.938 1.00 96.44 89 LEU A C 1
ATOM 738 O O . LEU A 1 89 ? -5.189 -2.119 -3.266 1.00 96.44 89 LEU A O 1
ATOM 742 N N . ILE A 1 90 ? -6.001 -0.536 -1.890 1.00 97.31 90 ILE A N 1
ATOM 743 C CA . ILE A 1 90 ? -6.785 -1.451 -1.048 1.00 97.31 90 ILE A CA 1
ATOM 744 C C . ILE A 1 90 ? -7.839 -2.190 -1.877 1.00 97.31 90 ILE A C 1
ATOM 746 O O . ILE A 1 90 ? -8.011 -3.400 -1.727 1.00 97.31 90 ILE A O 1
ATOM 750 N N . ALA A 1 91 ? -8.549 -1.486 -2.763 1.00 96.75 91 ALA A N 1
ATOM 751 C CA . ALA A 1 91 ? -9.545 -2.107 -3.629 1.00 96.75 91 ALA A CA 1
ATOM 752 C C . ALA A 1 91 ? -8.924 -3.167 -4.551 1.00 96.75 91 ALA A C 1
ATOM 754 O O . ALA A 1 91 ? -9.566 -4.180 -4.833 1.00 96.75 91 ALA A O 1
ATOM 755 N N . LYS A 1 92 ? -7.673 -2.975 -4.994 1.00 96.25 92 LYS A N 1
ATOM 756 C CA . LYS A 1 92 ? -6.938 -3.989 -5.761 1.00 96.25 92 LYS A CA 1
ATOM 757 C C . LYS A 1 92 ? -6.503 -5.168 -4.901 1.00 96.25 92 LYS A C 1
ATOM 759 O O . LYS A 1 92 ? -6.692 -6.288 -5.348 1.00 96.25 92 LYS A O 1
ATOM 764 N N . TRP A 1 93 ? -6.009 -4.964 -3.681 1.00 97.00 93 TRP A N 1
ATOM 765 C CA . TRP A 1 93 ? -5.600 -6.070 -2.797 1.00 97.00 93 TRP A CA 1
ATOM 766 C C . TRP A 1 93 ? -6.731 -7.037 -2.432 1.00 97.00 93 TRP A C 1
ATOM 768 O O . TRP A 1 93 ? -6.463 -8.176 -2.067 1.00 97.00 93 TRP A O 1
ATOM 778 N N . LYS A 1 94 ? -7.989 -6.601 -2.553 1.00 95.00 94 LYS A N 1
ATOM 779 C CA . LYS A 1 94 ? -9.174 -7.457 -2.390 1.00 95.00 94 LYS A CA 1
ATOM 780 C C . LYS A 1 94 ? -9.460 -8.352 -3.602 1.00 95.00 94 LYS A C 1
ATOM 782 O O . LYS A 1 94 ? -10.332 -9.210 -3.516 1.00 95.00 94 LYS A O 1
ATOM 787 N N . LYS A 1 95 ? -8.793 -8.132 -4.740 1.00 95.75 95 LYS A N 1
ATOM 788 C CA . LYS A 1 95 ? -8.959 -8.931 -5.959 1.00 95.75 95 LYS A CA 1
ATOM 789 C C . LYS A 1 95 ? -7.897 -10.034 -6.022 1.00 95.75 95 LYS A C 1
ATOM 791 O O . LYS A 1 95 ? -6.733 -9.745 -5.726 1.00 95.75 95 LYS A O 1
ATOM 796 N N . PRO A 1 96 ? -8.266 -11.247 -6.473 1.00 95.12 96 PRO A N 1
ATOM 797 C CA . PRO A 1 96 ? -7.316 -12.340 -6.609 1.00 95.12 96 PRO A CA 1
ATOM 798 C C . PRO A 1 96 ? -6.186 -11.969 -7.576 1.00 95.12 96 PRO A C 1
ATOM 800 O O . PRO A 1 96 ? -6.424 -11.362 -8.624 1.00 95.12 96 PRO A O 1
ATOM 803 N N . GLY A 1 97 ? -4.951 -12.310 -7.215 1.00 93.56 97 GLY A N 1
ATOM 804 C CA . GLY A 1 97 ? -3.746 -12.036 -8.006 1.00 93.56 97 GLY A CA 1
ATOM 805 C C . GLY A 1 97 ? -3.145 -10.633 -7.832 1.00 93.56 97 GLY A C 1
ATOM 806 O O . GLY A 1 97 ? -2.140 -10.315 -8.480 1.00 93.56 97 GLY A O 1
ATOM 807 N N . TYR A 1 98 ? -3.721 -9.787 -6.972 1.00 95.62 98 TYR A N 1
ATOM 808 C CA . TYR A 1 98 ? -3.215 -8.444 -6.658 1.00 95.62 98 TYR A CA 1
ATOM 809 C C . TYR A 1 98 ? -2.898 -8.238 -5.176 1.00 95.62 98 TYR A C 1
ATOM 811 O O . TYR A 1 98 ? -2.513 -7.142 -4.798 1.00 95.62 98 TYR A O 1
ATOM 819 N N . GLU A 1 99 ? -2.999 -9.265 -4.342 1.00 95.31 99 GLU A N 1
ATOM 820 C CA . GLU A 1 99 ? -2.786 -9.258 -2.892 1.00 95.31 99 GLU A CA 1
ATOM 821 C C . GLU A 1 99 ? -1.464 -8.607 -2.458 1.00 95.31 99 GLU A C 1
ATOM 823 O O . GLU A 1 99 ? -1.396 -8.070 -1.355 1.00 95.31 99 GLU A O 1
ATOM 828 N N . LYS A 1 100 ? -0.419 -8.634 -3.299 1.00 95.06 100 LYS A N 1
ATOM 829 C CA . LYS A 1 100 ? 0.902 -8.026 -3.036 1.00 95.06 100 LYS A CA 1
ATOM 830 C C . LYS A 1 100 ? 1.236 -6.845 -3.963 1.00 95.06 100 LYS A C 1
ATOM 832 O O . LYS A 1 100 ? 2.395 -6.453 -4.068 1.00 95.06 100 LYS A O 1
ATOM 837 N N . LEU A 1 101 ? 0.242 -6.265 -4.643 1.00 96.00 101 LEU A N 1
ATOM 838 C CA . LEU A 1 101 ? 0.442 -5.176 -5.607 1.00 96.00 101 LEU A CA 1
ATOM 839 C C . LEU A 1 101 ? 1.163 -3.977 -4.969 1.00 96.00 101 LEU A C 1
ATOM 841 O O . LEU A 1 101 ? 0.702 -3.447 -3.960 1.00 96.00 10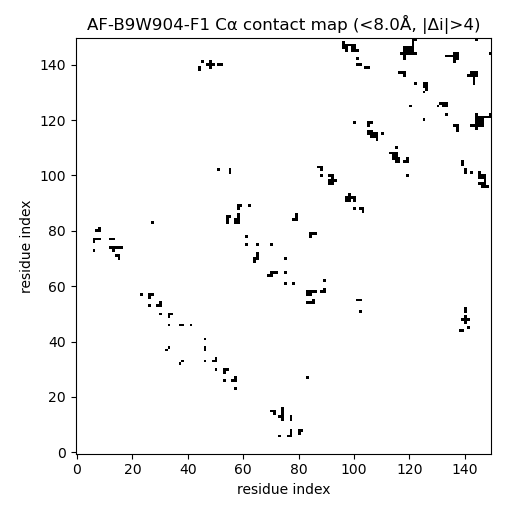1 LEU A O 1
ATOM 845 N N . CYS A 1 102 ? 2.243 -3.505 -5.599 1.00 95.06 102 CYS A N 1
ATOM 846 C CA . CYS A 1 102 ? 3.094 -2.437 -5.070 1.00 95.06 102 CYS A CA 1
ATOM 847 C C . CYS A 1 102 ? 2.488 -1.028 -5.181 1.00 95.06 102 CYS A C 1
ATOM 849 O O . CYS A 1 102 ? 2.635 -0.222 -4.268 1.00 95.06 102 CYS A O 1
ATOM 851 N N . CYS A 1 103 ? 1.838 -0.702 -6.301 1.00 94.81 103 CYS A N 1
ATOM 852 C CA . CYS A 1 103 ? 1.163 0.575 -6.530 1.00 94.81 103 CYS A CA 1
ATOM 853 C C . CYS A 1 103 ? 0.220 0.480 -7.739 1.00 94.81 103 CYS A C 1
ATOM 855 O O . CYS A 1 103 ? 0.346 -0.418 -8.573 1.00 94.81 103 CYS A O 1
ATOM 857 N N . ILE A 1 104 ? -0.707 1.434 -7.858 1.00 93.81 104 ILE A N 1
ATOM 858 C CA . ILE A 1 104 ? -1.662 1.496 -8.976 1.00 93.81 104 ILE A CA 1
ATOM 859 C C . ILE A 1 104 ? -0.966 1.754 -10.317 1.00 93.81 104 ILE A C 1
ATOM 861 O O . ILE A 1 104 ? -1.354 1.188 -11.334 1.00 93.81 104 ILE A O 1
ATOM 865 N N . ASN A 1 105 ? 0.114 2.532 -10.326 1.00 92.00 105 ASN A N 1
ATOM 866 C CA . ASN A 1 105 ? 0.796 2.886 -11.570 1.00 92.00 105 ASN A CA 1
ATOM 867 C C . ASN A 1 105 ? 1.465 1.682 -12.251 1.00 92.00 105 ASN A C 1
ATOM 869 O O . ASN A 1 105 ? 1.564 1.663 -13.471 1.00 92.00 105 ASN A O 1
ATOM 873 N N . CYS A 1 106 ? 1.838 0.636 -11.504 1.00 92.19 106 CYS A N 1
ATOM 874 C CA . CYS A 1 106 ? 2.399 -0.591 -12.083 1.00 92.19 106 CYS A CA 1
ATOM 875 C C . CYS A 1 106 ? 1.373 -1.464 -12.822 1.00 92.19 106 CYS A C 1
ATOM 877 O O . CYS A 1 106 ? 1.771 -2.398 -13.518 1.00 92.19 106 CYS A O 1
ATOM 879 N N . ILE A 1 107 ? 0.077 -1.183 -12.674 1.00 91.69 107 ILE A N 1
ATOM 880 C CA . ILE A 1 107 ? -1.012 -1.861 -13.397 1.00 91.69 107 ILE A CA 1
ATOM 881 C C . ILE A 1 107 ? -1.759 -0.914 -14.341 1.00 91.69 107 ILE A C 1
ATOM 883 O O . ILE A 1 107 ? -2.765 -1.309 -14.923 1.00 91.69 107 ILE A O 1
ATOM 887 N N . SER A 1 108 ? -1.297 0.331 -14.466 1.00 86.50 108 SER A N 1
ATOM 888 C CA . SER A 1 108 ? -1.836 1.278 -15.434 1.00 86.50 108 SER A CA 1
ATOM 889 C C . SER A 1 108 ? -1.393 0.882 -16.840 1.00 86.50 108 SER A C 1
ATOM 891 O O . SER A 1 108 ? -0.231 0.539 -17.050 1.00 86.50 108 SER A O 1
ATOM 893 N N . THR A 1 109 ? -2.310 0.954 -17.801 1.00 78.12 109 THR A N 1
ATOM 894 C CA . THR A 1 109 ? -2.048 0.680 -19.222 1.00 78.12 109 THR A CA 1
ATOM 895 C C . THR A 1 109 ? -1.471 1.887 -19.964 1.00 78.12 109 THR A C 1
ATOM 897 O O . THR A 1 109 ? -1.206 1.788 -21.155 1.00 78.12 109 THR A O 1
ATOM 900 N N . ASN A 1 110 ? -1.230 3.015 -19.279 1.00 66.06 110 ASN A N 1
ATOM 901 C CA . ASN A 1 110 ? -0.590 4.216 -19.841 1.00 66.06 110 AS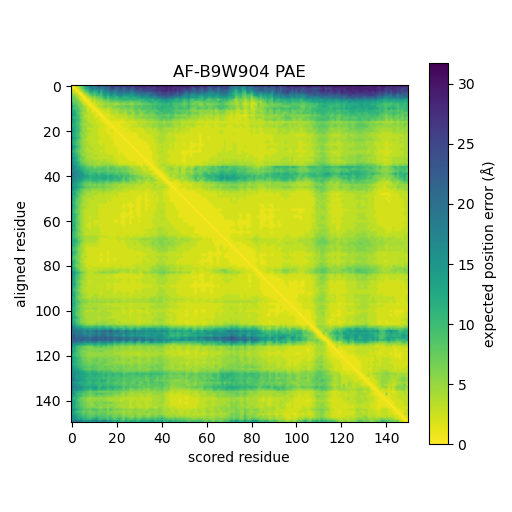N A CA 1
ATOM 902 C C . ASN A 1 110 ? 0.933 4.047 -20.025 1.00 66.06 110 ASN A C 1
ATOM 904 O O . ASN A 1 110 ? 1.713 4.946 -19.714 1.00 66.06 110 ASN A O 1
ATOM 908 N N . THR A 1 111 ? 1.373 2.881 -20.490 1.00 71.25 111 THR A N 1
ATOM 909 C CA . THR A 1 111 ? 2.756 2.633 -20.900 1.00 71.25 111 THR A CA 1
ATOM 910 C C . THR A 1 111 ? 2.798 2.483 -22.417 1.00 71.25 111 THR A C 1
ATOM 912 O O . THR A 1 111 ? 1.832 2.024 -23.024 1.00 71.25 111 THR A O 1
ATOM 915 N N . ASN A 1 112 ? 3.920 2.843 -23.044 1.00 70.25 112 ASN A N 1
ATOM 916 C CA . ASN A 1 112 ? 4.060 2.858 -24.509 1.00 70.25 112 ASN A CA 1
ATOM 917 C C . ASN A 1 112 ? 3.771 1.499 -25.187 1.00 70.25 112 ASN A C 1
ATOM 919 O O . ASN A 1 112 ? 3.525 1.467 -26.386 1.00 70.25 112 ASN A O 1
ATOM 923 N N . GLY A 1 113 ? 3.797 0.388 -24.439 1.00 70.31 113 GLY A N 1
ATOM 924 C CA . GLY A 1 113 ? 3.492 -0.961 -24.933 1.00 70.31 113 GLY A CA 1
ATOM 925 C C . GLY A 1 113 ? 2.153 -1.541 -24.461 1.00 70.31 113 GLY A C 1
ATOM 926 O O . GLY A 1 113 ? 1.929 -2.733 -24.644 1.00 70.31 113 GLY A O 1
ATOM 927 N N . GLY A 1 114 ? 1.297 -0.760 -23.788 1.00 72.25 114 GLY A N 1
ATOM 928 C CA . GLY A 1 114 ? -0.021 -1.205 -23.302 1.00 72.25 114 GLY A CA 1
ATOM 929 C C . GLY A 1 114 ? 0.001 -2.283 -22.204 1.00 72.25 114 GLY A C 1
ATOM 930 O O . GLY A 1 114 ? -1.052 -2.775 -21.801 1.00 72.25 114 GLY A O 1
ATOM 931 N N . GLY A 1 115 ? 1.186 -2.656 -21.711 1.00 80.69 115 GLY A N 1
ATOM 932 C CA . GLY A 1 115 ? 1.395 -3.699 -20.706 1.00 80.69 115 GLY A CA 1
ATOM 933 C C . GLY A 1 115 ? 1.574 -3.167 -19.280 1.00 80.69 115 GLY A C 1
ATOM 934 O O . GLY A 1 115 ? 1.770 -1.974 -19.045 1.00 80.69 115 GLY A O 1
ATOM 935 N N . THR A 1 116 ? 1.540 -4.079 -18.306 1.00 86.12 116 THR A N 1
ATOM 936 C CA . THR A 1 116 ? 1.833 -3.797 -16.887 1.00 86.12 116 THR A CA 1
ATOM 937 C C . THR A 1 116 ? 3.344 -3.707 -16.618 1.00 86.12 116 THR A C 1
ATOM 939 O O . THR A 1 116 ? 4.130 -4.254 -17.389 1.00 86.12 116 THR A O 1
ATOM 942 N N . CYS A 1 117 ? 3.780 -3.084 -15.507 1.00 89.88 117 CYS A N 1
ATOM 943 C CA . CYS A 1 117 ? 5.215 -3.034 -15.153 1.00 89.88 117 CYS A CA 1
ATOM 944 C C . CYS A 1 117 ? 5.794 -4.455 -15.020 1.00 89.88 117 CYS A C 1
ATOM 946 O O . CYS A 1 117 ? 5.113 -5.369 -14.553 1.00 89.88 117 CYS A O 1
ATOM 948 N N . VAL A 1 118 ? 7.080 -4.618 -15.350 1.00 89.56 118 VAL A N 1
ATOM 949 C CA . VAL A 1 118 ? 7.834 -5.880 -15.209 1.00 89.56 118 VAL A CA 1
ATOM 950 C C . VAL A 1 118 ? 7.728 -6.490 -13.809 1.00 89.56 118 VAL A C 1
ATOM 952 O O . VAL A 1 118 ? 7.690 -7.706 -13.671 1.00 89.56 118 VAL A O 1
ATOM 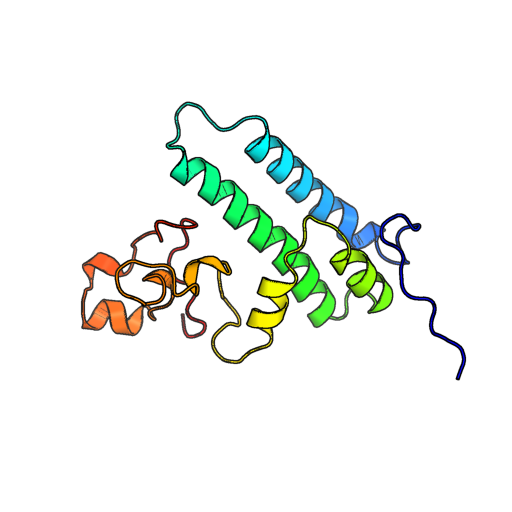955 N N . CYS A 1 119 ? 7.561 -5.672 -12.764 1.00 91.50 119 CYS A N 1
ATOM 956 C CA . CYS A 1 119 ? 7.358 -6.172 -11.405 1.00 91.50 119 CYS A CA 1
ATOM 957 C C . CYS A 1 119 ? 6.071 -6.987 -11.213 1.00 91.50 119 CYS A C 1
ATOM 959 O O . CYS A 1 119 ? 5.906 -7.601 -10.163 1.00 91.50 119 CYS A O 1
ATOM 961 N N . ARG A 1 120 ? 5.131 -6.972 -12.164 1.00 92.69 120 ARG A N 1
ATOM 962 C CA . ARG A 1 120 ? 3.931 -7.820 -12.143 1.00 92.69 120 ARG A CA 1
ATOM 963 C C . ARG A 1 120 ? 4.166 -9.210 -12.720 1.00 92.69 120 ARG A C 1
ATOM 965 O O . ARG A 1 120 ? 3.300 -10.065 -12.552 1.00 92.69 120 ARG A O 1
ATOM 972 N N . VAL A 1 121 ? 5.296 -9.436 -13.383 1.00 91.56 121 VAL A N 1
ATOM 973 C CA . VAL A 1 121 ? 5.662 -10.746 -13.915 1.00 91.56 121 VAL A CA 1
ATOM 974 C C . VAL A 1 121 ? 6.220 -11.597 -12.768 1.00 91.56 121 VAL A C 1
ATOM 976 O O . VAL A 1 121 ? 7.142 -11.137 -12.096 1.00 91.56 121 VAL A O 1
ATOM 979 N N . PRO A 1 122 ? 5.686 -12.811 -12.529 1.00 93.31 122 PRO A N 1
ATOM 980 C CA . PRO A 1 122 ? 6.231 -13.721 -11.526 1.00 93.31 122 PRO A CA 1
ATOM 981 C C . PRO A 1 122 ? 7.709 -14.017 -11.765 1.00 93.31 122 PRO A C 1
ATOM 983 O O . PRO A 1 122 ? 8.118 -14.274 -12.902 1.00 93.31 122 PRO A O 1
ATOM 986 N N . LYS A 1 123 ? 8.495 -14.065 -10.692 1.00 92.19 123 LYS A N 1
ATOM 987 C CA . LYS A 1 123 ? 9.938 -14.329 -10.745 1.00 92.19 123 LYS A CA 1
ATOM 988 C C . LYS A 1 123 ? 10.273 -15.658 -11.399 1.00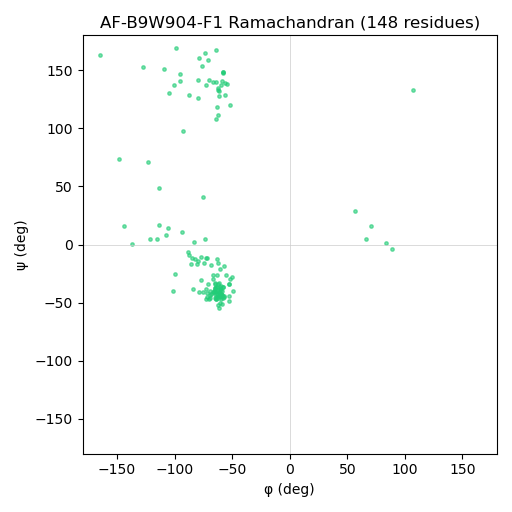 92.19 123 LYS A C 1
ATOM 990 O O . LYS A 1 123 ? 11.235 -15.708 -12.152 1.00 92.19 123 LYS A O 1
ATOM 995 N N . ALA A 1 124 ? 9.465 -16.698 -11.183 1.00 91.88 124 ALA A N 1
ATOM 996 C CA . ALA A 1 124 ? 9.649 -17.992 -11.845 1.00 91.88 124 ALA A CA 1
ATOM 997 C C . ALA A 1 124 ? 9.634 -17.857 -13.380 1.00 91.88 124 ALA A C 1
ATOM 999 O O . ALA A 1 124 ? 10.530 -18.346 -14.058 1.00 91.88 124 ALA A O 1
ATOM 1000 N N . LYS A 1 125 ? 8.686 -17.082 -13.925 1.00 91.25 125 LYS A N 1
ATOM 1001 C CA . LYS A 1 125 ? 8.596 -16.828 -15.372 1.00 91.25 125 LYS A CA 1
ATOM 1002 C C . LYS A 1 125 ? 9.719 -15.930 -15.885 1.00 91.25 125 LYS A C 1
ATOM 1004 O O . LYS A 1 125 ? 10.141 -16.085 -17.027 1.00 91.25 125 LYS A O 1
ATOM 1009 N N . LEU A 1 126 ? 10.179 -14.978 -15.069 1.00 91.62 126 LEU A N 1
ATOM 1010 C CA . LEU A 1 126 ? 11.356 -14.174 -15.404 1.00 91.62 126 LEU A CA 1
ATOM 1011 C C . LEU A 1 126 ? 12.613 -15.044 -15.432 1.00 91.62 126 LEU A C 1
ATOM 1013 O O . LEU A 1 126 ? 13.397 -14.907 -16.354 1.00 91.62 126 LEU A O 1
ATOM 1017 N N . LEU A 1 127 ? 12.777 -15.978 -14.496 1.00 91.94 127 LEU A N 1
ATOM 1018 C CA . LEU A 1 127 ? 13.924 -16.883 -14.469 1.00 91.94 127 LEU A CA 1
ATOM 1019 C C . LEU A 1 127 ? 13.964 -17.804 -15.696 1.00 91.94 127 LEU A C 1
ATOM 1021 O O . LEU A 1 127 ? 15.038 -18.067 -16.218 1.00 91.94 127 LEU A O 1
ATOM 1025 N N . GLU A 1 128 ? 12.806 -18.259 -16.174 1.00 91.75 128 GLU A N 1
ATOM 1026 C CA . GLU A 1 128 ? 12.706 -19.085 -17.385 1.00 91.75 128 GLU A CA 1
ATOM 1027 C C . GLU A 1 128 ? 13.034 -18.312 -18.670 1.00 91.75 128 GLU A C 1
ATOM 1029 O O . GLU A 1 128 ? 13.648 -18.866 -19.578 1.00 91.75 128 GLU A O 1
ATOM 1034 N N . LYS A 1 129 ? 12.584 -17.054 -18.780 1.00 89.81 129 LYS A N 1
ATOM 1035 C CA . LYS A 1 129 ? 12.641 -16.293 -20.040 1.00 89.81 129 LYS A CA 1
ATOM 1036 C C . LYS A 1 129 ? 13.776 -15.280 -20.117 1.00 89.81 129 LYS A C 1
ATOM 1038 O O . LYS A 1 129 ? 14.349 -15.110 -21.181 1.00 89.81 129 LYS A O 1
ATOM 1043 N N . ASP A 1 130 ? 14.050 -14.589 -19.017 1.00 87.12 130 ASP A N 1
ATOM 1044 C CA . ASP A 1 130 ? 14.983 -13.464 -18.915 1.00 87.12 130 ASP A CA 1
ATOM 1045 C C . ASP A 1 130 ? 15.637 -13.430 -17.507 1.00 87.12 130 ASP A C 1
ATOM 1047 O O . ASP A 1 130 ? 15.292 -12.567 -16.685 1.00 87.12 130 ASP A O 1
ATOM 1051 N N . PRO A 1 131 ? 16.582 -14.341 -17.188 1.00 87.44 131 PRO A N 1
ATOM 1052 C CA . PRO A 1 131 ? 17.190 -14.452 -15.854 1.00 87.44 131 PRO A CA 1
ATOM 1053 C C . PRO A 1 131 ? 17.775 -13.136 -15.319 1.00 87.44 131 PRO A C 1
ATOM 1055 O O . PRO A 1 131 ? 17.685 -12.839 -14.127 1.00 87.44 131 PRO A O 1
ATOM 1058 N N . GLU A 1 132 ? 18.318 -12.302 -16.207 1.00 86.19 132 GLU A N 1
ATOM 1059 C CA . GLU A 1 132 ? 18.896 -10.996 -15.873 1.00 86.19 132 GLU A CA 1
ATOM 1060 C C . GLU A 1 132 ? 17.863 -10.011 -15.297 1.00 86.19 132 GLU A C 1
ATOM 1062 O O . GLU A 1 132 ? 18.203 -9.127 -14.509 1.00 86.19 132 GLU A O 1
ATOM 1067 N N . LYS A 1 133 ? 16.577 -10.172 -15.635 1.00 83.75 133 LYS A N 1
ATOM 1068 C CA . LYS A 1 133 ? 15.494 -9.275 -15.199 1.00 83.75 133 LYS A CA 1
ATOM 1069 C C . LYS A 1 133 ? 14.877 -9.667 -13.857 1.00 83.75 133 LYS A C 1
ATOM 1071 O O . LYS A 1 133 ? 14.067 -8.910 -13.330 1.00 83.75 133 LYS A O 1
ATOM 1076 N N . VAL A 1 134 ? 15.249 -10.805 -13.267 1.00 85.56 134 VAL A N 1
ATOM 1077 C CA . VAL A 1 134 ? 14.645 -11.315 -12.016 1.00 85.56 134 VAL A CA 1
ATOM 1078 C C . VAL A 1 134 ? 14.810 -10.341 -10.842 1.00 85.56 134 VAL A C 1
ATOM 1080 O O . VAL A 1 134 ? 13.909 -10.205 -10.012 1.00 85.56 134 VAL A O 1
ATOM 1083 N N . ASN A 1 135 ? 15.942 -9.636 -10.781 1.00 83.88 135 ASN A N 1
ATOM 1084 C CA . ASN A 1 135 ? 16.274 -8.711 -9.693 1.00 83.88 135 ASN A CA 1
ATOM 1085 C C . ASN A 1 135 ? 16.152 -7.233 -10.085 1.00 83.88 135 ASN A C 1
ATOM 1087 O O . ASN A 1 135 ? 16.642 -6.366 -9.360 1.00 83.88 135 ASN A O 1
ATOM 1091 N N . ILE A 1 136 ? 15.496 -6.934 -11.210 1.00 87.50 136 ILE A N 1
ATOM 1092 C CA . ILE A 1 136 ? 15.332 -5.557 -11.670 1.00 87.50 136 ILE A CA 1
ATOM 1093 C C . ILE A 1 136 ? 14.374 -4.780 -10.760 1.00 87.50 136 ILE A C 1
ATOM 1095 O O . ILE A 1 136 ? 13.357 -5.294 -10.283 1.00 87.50 136 ILE A O 1
ATOM 1099 N N . GLU A 1 137 ? 14.688 -3.511 -10.526 1.00 91.00 137 GLU A N 1
ATOM 1100 C CA . GLU A 1 137 ? 13.819 -2.596 -9.794 1.00 91.00 137 GLU A CA 1
ATOM 1101 C C . GLU A 1 137 ? 12.843 -1.927 -10.769 1.00 91.00 137 GLU A C 1
ATOM 1103 O O . GLU A 1 137 ? 13.245 -1.385 -11.800 1.00 91.00 137 GLU A O 1
ATOM 1108 N N . CYS A 1 138 ? 11.538 -1.953 -10.468 1.00 90.94 138 CYS A N 1
ATOM 1109 C CA . CYS A 1 138 ? 10.554 -1.280 -11.321 1.00 90.94 138 CYS A CA 1
ATOM 1110 C C . CYS A 1 138 ? 10.845 0.223 -11.355 1.00 90.94 138 CYS A C 1
ATOM 1112 O O . CYS A 1 138 ? 10.864 0.891 -10.322 1.00 90.94 138 CYS A O 1
ATOM 1114 N N . ILE A 1 139 ? 10.952 0.771 -12.562 1.00 89.00 139 ILE A N 1
ATOM 1115 C CA . ILE A 1 139 ? 11.203 2.192 -12.829 1.00 89.00 139 ILE A CA 1
ATOM 1116 C C . ILE A 1 139 ? 10.198 3.093 -12.085 1.00 89.00 139 ILE A C 1
ATOM 1118 O O . ILE A 1 139 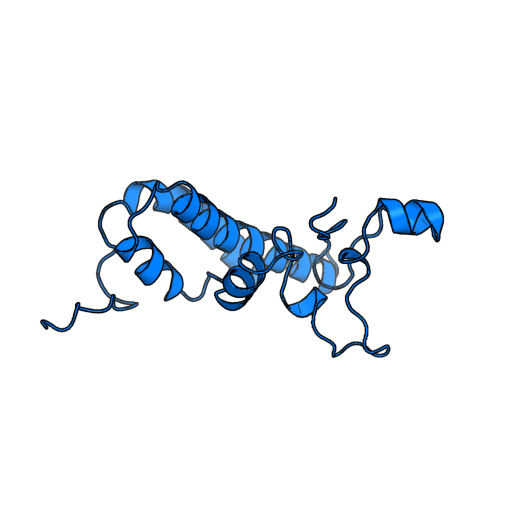? 10.554 4.163 -11.602 1.00 89.00 139 ILE A O 1
ATOM 1122 N N . THR A 1 140 ? 8.948 2.667 -11.917 1.00 90.12 140 THR A N 1
ATOM 1123 C CA . THR A 1 140 ? 7.904 3.495 -11.298 1.00 90.12 140 THR A CA 1
ATOM 1124 C C . THR A 1 140 ? 8.068 3.673 -9.787 1.00 90.12 140 THR A C 1
ATOM 1126 O O . THR A 1 140 ? 7.926 4.783 -9.283 1.00 90.12 140 THR A O 1
ATOM 1129 N N . CYS A 1 141 ? 8.325 2.594 -9.048 1.00 93.00 141 CYS A N 1
ATOM 1130 C CA . CYS A 1 141 ? 8.243 2.590 -7.580 1.00 93.00 141 CYS A CA 1
ATOM 1131 C C . CYS A 1 141 ? 9.397 1.861 -6.876 1.00 93.00 141 CYS A C 1
ATOM 1133 O O . CYS A 1 141 ? 9.397 1.770 -5.649 1.00 93.00 141 CYS A O 1
ATOM 1135 N N . GLY A 1 142 ? 10.353 1.321 -7.632 1.00 92.56 142 GLY A N 1
ATOM 1136 C CA . GLY A 1 142 ? 11.527 0.624 -7.111 1.00 92.56 142 GLY A CA 1
ATOM 1137 C C . GLY A 1 142 ? 11.236 -0.742 -6.483 1.00 92.56 142 GLY A C 1
ATOM 1138 O O . GLY A 1 142 ? 12.054 -1.247 -5.722 1.00 92.56 142 GLY A O 1
ATOM 1139 N N . CYS A 1 143 ? 10.065 -1.347 -6.725 1.00 93.62 143 CYS A N 1
ATOM 1140 C CA . CYS A 1 143 ? 9.780 -2.691 -6.207 1.00 93.62 143 CYS A CA 1
ATOM 1141 C C . CYS A 1 143 ? 10.495 -3.784 -7.021 1.00 93.62 143 CYS A C 1
ATOM 1143 O O . CYS A 1 143 ? 10.755 -3.610 -8.212 1.00 93.62 143 CYS A O 1
ATOM 1145 N N . ARG A 1 144 ? 10.763 -4.928 -6.377 1.00 92.12 144 ARG A N 1
ATOM 1146 C CA . ARG A 1 144 ? 11.494 -6.087 -6.930 1.00 92.12 144 ARG A CA 1
ATOM 1147 C C . ARG A 1 144 ? 10.588 -7.311 -7.085 1.00 92.12 144 ARG A C 1
ATOM 1149 O O . ARG A 1 144 ? 10.897 -8.397 -6.590 1.00 92.12 144 ARG A O 1
ATOM 1156 N N . GLY A 1 145 ? 9.425 -7.086 -7.685 1.00 91.88 145 GLY A N 1
ATOM 1157 C CA . GLY A 1 145 ? 8.349 -8.071 -7.782 1.00 91.88 145 GLY A CA 1
ATOM 1158 C C . GLY A 1 145 ? 7.176 -7.735 -6.864 1.00 91.88 145 GLY A C 1
ATOM 1159 O O . GLY A 1 145 ? 7.341 -7.364 -5.704 1.00 91.88 145 GLY A O 1
ATOM 1160 N N . CYS A 1 146 ? 5.980 -7.812 -7.429 1.00 93.06 146 CYS A N 1
ATOM 1161 C CA . CYS A 1 146 ? 4.703 -7.613 -6.753 1.00 93.06 146 CYS A CA 1
ATOM 1162 C C . CYS A 1 146 ? 3.621 -8.557 -7.300 1.00 93.06 146 CYS A C 1
ATOM 1164 O O . CYS A 1 146 ? 2.425 -8.313 -7.110 1.00 93.06 146 CYS A O 1
ATOM 1166 N N . ALA A 1 147 ? 4.023 -9.603 -8.032 1.00 93.25 147 ALA A N 1
ATOM 1167 C CA . ALA A 1 147 ? 3.147 -10.717 -8.351 1.00 93.25 147 ALA A CA 1
ATOM 1168 C C . ALA A 1 147 ? 2.768 -11.428 -7.046 1.00 93.25 147 ALA A C 1
ATOM 1170 O O . ALA A 1 147 ? 3.600 -11.583 -6.158 1.00 93.25 147 ALA A O 1
ATOM 1171 N N . SER A 1 148 ? 1.515 -11.852 -6.901 1.00 92.31 148 SER A N 1
ATOM 1172 C CA . SER A 1 148 ? 1.093 -12.494 -5.649 1.00 92.31 148 SER A CA 1
ATOM 1173 C C . SER A 1 148 ? 1.614 -13.922 -5.488 1.00 92.31 148 SER A C 1
ATOM 1175 O O . SER A 1 148 ? 1.569 -14.454 -4.383 1.00 92.31 148 SER A O 1
ATOM 1177 N N . SER A 1 149 ? 2.086 -14.526 -6.581 1.00 89.25 149 SER A N 1
ATOM 1178 C CA . SER A 1 149 ? 2.718 -15.846 -6.609 1.00 89.25 149 SER A CA 1
ATOM 1179 C C . SER A 1 149 ? 4.183 -15.839 -6.165 1.00 89.25 149 SER A C 1
ATOM 1181 O O . SER A 1 149 ? 4.729 -16.914 -5.944 1.00 89.25 149 SER A O 1
ATOM 1183 N N . ASP A 1 150 ? 4.809 -14.659 -6.086 1.00 80.75 150 ASP A N 1
ATOM 1184 C CA . ASP A 1 150 ? 6.157 -14.474 -5.528 1.00 80.75 150 ASP A CA 1
ATOM 1185 C C . ASP A 1 150 ? 6.068 -14.292 -4.010 1.00 80.75 150 ASP A C 1
ATOM 1187 O O . ASP A 1 150 ? 6.911 -14.834 -3.268 1.00 80.75 150 ASP A O 1
#

Mean predicted aligned error: 5.34 Å

Foldseek 3Di:
DPDDDAADLPDDQDPPCVVCVVVLVVLVVQLVCLVPPPDPVDDPQVSQLSNLQSLQVNQVSLLVCVVVVVDDPRNSSNVVSDPSHDPVLSVQCPDPFQVQPSDPQQCDLPDPVSHGWPLQDDLVVCCVPPVVLQQDQTSRRGDNHRGPVD

Solvent-accessible surface area (backbone atoms only — not comparable to full-atom values): 8741 Å² total; per-residue (Å²): 130,83,80,76,82,73,74,53,73,91,48,81,82,48,82,70,44,81,79,50,43,67,62,50,50,55,48,49,52,53,42,50,46,49,71,76,57,58,61,87,90,49,55,75,58,64,44,44,14,55,49,42,50,43,40,38,50,51,30,46,52,57,50,52,39,43,75,69,64,75,47,49,70,67,37,51,57,37,50,63,59,38,92,69,38,51,63,67,51,55,61,42,39,74,37,90,73,26,64,46,53,66,54,64,72,47,67,37,54,93,40,101,79,60,46,59,41,74,28,57,50,41,49,71,59,27,52,75,76,42,56,84,58,46,77,44,59,30,82,81,43,57,43,65,55,24,23,53,90,102

Sequence (150 aa):
MPKIKKPKKNGPPPEGYSKVEPTLTKYRSKLKSAQTNPDPTKSKQSSLWIIYQLNYKITRYVYDTYVAKRISKELYDWLLLQNDINNDLIAKWKKPGYEKLCCINCISTNTNGGGTCVCRVPKAKLLEKDPEKVNIECITCGCRGCASSD

Radius of gyration: 17.73 Å; Cα contacts (8 Å, |Δi|>4): 167; chains: 1; bounding box: 56×38×45 Å

pLDDT: mean 90.32, std 8.41, range [52.41, 97.62]

Secondary structure (DSSP, 8-state):
-----PPPTTSPPPTTHHHHHHHHHHHHHHHHHHHHS--TTS-HHHHHHHHHHHHHHHHHHHHHHHHTT-S-HHHHHHHTTSTTS-HHHHHHHTSTT-TT---GGGG-S-STTSPPPGGGS-HHHHHHH-GGGTTPPPTTT--S---TT-